Protein 3EN8 (pdb70)

Nearest PDB structures (foldseek):
  3en8-assembly1_A-2  TM=1.008E+00  e=3.986E-25  Paraburkholderia xenovorans LB400
  4lmi-assembly1_A  TM=8.556E-01  e=2.858E-09  Kribbella flavida DSM 17836
  3ov4-assembly1_B  TM=7.567E-01  e=1.657E-06  Comamonas testosteroni
  5ts4-assembly3_C  TM=6.949E-01  e=3.214E-05  synthetic construct
  6d63-assembly3_E  TM=6.313E-01  e=2.793E-04  Pseudomonas sp. ADP

Organism: Paraburkholderia xenovorans (strain LB400) (NCBI:txid266265)

Sequence (125 aa):
GREEKIREALNAHWQASSAAGDFDAEHDDIYDDDAICDYPQSGERILGRRNLQALRSHHPGKPAGFEVRRIQGEGNLWIITEYSISYNGRPAYTVSIEFRNGKVVHETQYFSDPFEAPGWRSQWVQQIG

Structure (mmCIF, N/CA/C/O backbone):
data_3EN8
#
_entry.id   3EN8
#
_cell.length_a   61.507
_cell.length_b   60.329
_cell.length_c   92.614
_cell.angle_alpha   90.000
_cell.angle_beta   90.000
_cell.angle_gamma   90.000
#
_symmetry.space_group_name_H-M   'C 2 2 21'
#
loop_
_entity.id
_entity.type
_entity.pdbx_description
1 polymer 'uncharacterized NTF-2 like protein'
2 non-polymer 'CALCIUM ION'
3 non-polymer 'ACETATE ION'
4 non-polymer DI(HYDROXYETHYL)ETHER
5 non-polymer 'TETRAETHYLENE GLYCOL'
6 water water
#
loop_
_atom_site.group_PDB
_atom_site.id
_atom_site.type_symbol
_atom_site.label_atom_id
_atom_site.label_alt_id
_atom_site.label_comp_id
_atom_site.label_asym_id
_atom_site.label_entity_id
_atom_site.label_seq_id
_atom_site.pdbx_PDB_ins_code
_atom_site.Cartn_x
_atom_site.Cartn_y
_atom_site.Cartn_z
_atom_site.occupancy
_atom_site.B_iso_or_equiv
_atom_site.auth_seq_id
_atom_site.auth_comp_id
_atom_site.auth_asym_id
_atom_site.auth_atom_id
_atom_site.pdbx_PDB_model_num
ATOM 1 N N . GLY A 1 1 ? 9.434 -13.933 23.108 1.00 36.73 0 GLY A N 1
ATOM 2 C CA . GLY A 1 1 ? 10.410 -13.832 21.992 1.00 34.69 0 GLY A CA 1
ATOM 3 C C . GLY A 1 1 ? 11.019 -12.452 21.990 1.00 34.51 0 GLY A C 1
ATOM 4 O O . GLY A 1 1 ? 10.969 -11.725 22.985 1.00 36.38 0 GLY A O 1
ATOM 13 N N . ARG A 1 3 ? 10.218 -9.914 19.701 1.00 17.08 2 ARG A N 1
ATOM 14 C CA . ARG A 1 3 ? 9.527 -9.061 18.726 1.00 20.00 2 ARG A CA 1
ATOM 15 C C . ARG A 1 3 ? 9.432 -7.610 19.167 1.00 15.83 2 ARG A C 1
ATOM 16 O O . ARG A 1 3 ? 9.817 -6.675 18.451 1.00 16.98 2 ARG A O 1
ATOM 20 N N . GLU A 1 4 ? 8.898 -7.435 20.362 1.00 15.87 3 GLU A N 1
ATOM 21 C CA . GLU A 1 4 ? 8.785 -6.083 20.945 1.00 14.52 3 GLU A CA 1
ATOM 22 C C . GLU A 1 4 ? 10.133 -5.403 21.150 1.00 14.80 3 GLU A C 1
ATOM 23 O O . GLU A 1 4 ? 10.300 -4.198 20.945 1.00 14.23 3 GLU A O 1
ATOM 29 N N . GLU A 1 5 ? 11.086 -6.174 21.632 1.00 12.41 4 GLU A N 1
ATOM 30 C CA . GLU A 1 5 ? 12.452 -5.636 21.884 1.00 11.88 4 GLU A CA 1
ATOM 31 C C . GLU A 1 5 ? 13.152 -5.211 20.589 1.00 14.49 4 GLU A C 1
ATOM 32 O O . GLU A 1 5 ? 13.931 -4.221 20.560 1.00 14.36 4 GLU A O 1
ATOM 38 N N . LYS A 1 6 ? 12.833 -5.944 19.528 1.00 13.00 5 LYS A N 1
ATOM 39 C CA . LYS A 1 6 ? 13.299 -5.595 18.159 1.00 15.63 5 LYS A CA 1
ATOM 40 C C . LYS A 1 6 ? 12.687 -4.289 17.646 1.00 15.20 5 LYS A C 1
ATOM 41 O O . LYS A 1 6 ? 13.387 -3.444 17.055 1.00 16.36 5 LYS A O 1
ATOM 47 N N . ILE A 1 7 ? 11.396 -4.093 17.914 1.00 16.08 6 ILE A N 1
ATOM 48 C CA . ILE A 1 7 ? 10.759 -2.811 17.603 1.00 13.58 6 ILE A CA 1
ATOM 49 C C . ILE A 1 7 ? 11.418 -1.712 18.441 1.00 14.37 6 ILE A C 1
ATOM 50 O O . ILE A 1 7 ? 11.807 -0.646 17.937 1.00 16.59 6 ILE A O 1
ATOM 55 N N . ARG A 1 8 ? 11.580 -1.977 19.729 1.00 13.84 7 ARG A N 1
ATOM 56 C CA . ARG A 1 8 ? 12.171 -0.972 20.617 1.00 16.00 7 ARG A CA 1
ATOM 57 C C . ARG A 1 8 ? 13.590 -0.583 20.161 1.00 17.40 7 ARG A C 1
ATOM 58 O O . ARG A 1 8 ? 13.944 0.582 20.154 1.00 16.66 7 ARG A O 1
ATOM 66 N N . GLU A 1 9 ? 14.378 -1.562 19.746 1.00 17.23 8 GLU A N 1
ATOM 67 C CA . GLU A 1 9 ? 15.703 -1.298 19.147 1.00 16.40 8 GLU A CA 1
ATOM 68 C C . GLU A 1 9 ? 15.615 -0.348 17.951 1.00 16.72 8 GLU A C 1
ATOM 69 O O . GLU A 1 9 ? 16.374 0.633 17.845 1.00 12.47 8 GLU A O 1
ATOM 75 N N . ALA A 1 10 ? 14.630 -0.617 17.087 1.00 16.69 9 ALA A N 1
ATOM 76 C CA . ALA A 1 10 ? 14.388 0.185 15.874 1.00 15.18 9 ALA A CA 1
ATOM 77 C C . ALA A 1 10 ? 13.990 1.603 16.276 1.00 15.38 9 ALA A C 1
ATOM 78 O O . ALA A 1 10 ? 14.413 2.606 15.666 1.00 14.06 9 ALA A O 1
ATOM 80 N N . LEU A 1 11 ? 13.164 1.683 17.314 1.00 17.43 10 LEU A N 1
ATOM 81 C CA . LEU A 1 11 ? 12.701 2.992 17.818 1.00 17.64 10 LEU A CA 1
ATOM 82 C C . LEU A 1 11 ? 13.811 3.830 18.421 1.00 16.00 10 LEU A C 1
ATOM 83 O O . LEU A 1 11 ? 13.893 5.038 18.177 1.00 19.75 10 LEU A O 1
ATOM 88 N N . ASN A 1 12 ? 14.674 3.181 19.204 1.00 16.22 11 ASN A N 1
ATOM 89 C CA . ASN A 1 12 ? 15.843 3.865 19.790 1.00 15.27 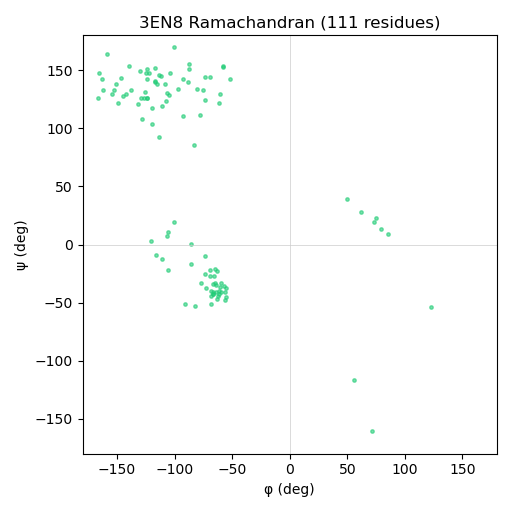11 ASN A CA 1
ATOM 90 C C . ASN A 1 12 ? 16.687 4.489 18.671 1.00 16.38 11 ASN A C 1
ATOM 91 O O . ASN A 1 12 ? 17.193 5.616 18.770 1.00 15.25 11 ASN A O 1
ATOM 96 N N . ALA A 1 13 ? 16.828 3.737 17.591 1.00 16.04 12 ALA A N 1
ATOM 97 C CA . ALA A 1 13 ? 17.685 4.166 16.455 1.00 14.08 12 ALA A CA 1
ATOM 98 C C . ALA A 1 13 ? 17.015 5.299 15.681 1.00 16.21 12 ALA A C 1
ATOM 99 O O . ALA A 1 13 ? 17.661 6.282 15.229 1.00 14.54 12 ALA A O 1
ATOM 101 N N . HIS A 1 14 ? 15.706 5.164 15.579 1.00 14.67 13 HIS A N 1
ATOM 102 C CA . HIS A 1 14 ? 14.840 6.183 14.957 1.00 14.39 13 HIS A CA 1
ATOM 103 C C . HIS A 1 14 ? 15.034 7.506 15.628 1.00 13.90 13 HIS A C 1
ATOM 104 O O . HIS A 1 14 ? 15.168 8.551 14.983 1.00 16.31 13 HIS A O 1
ATOM 111 N N . TRP A 1 15 ? 15.014 7.482 16.961 1.00 11.54 14 TRP A N 1
ATOM 112 C CA . TRP A 1 15 ? 15.039 8.738 17.704 1.00 13.15 14 TRP A CA 1
ATOM 113 C C . TRP A 1 15 ? 16.447 9.308 17.727 1.00 13.01 14 TRP A C 1
ATOM 114 O O . TRP A 1 15 ? 16.644 10.521 17.718 1.00 13.77 14 TRP A O 1
ATOM 125 N N . GLN A 1 16 ? 17.426 8.417 17.744 1.00 13.66 15 GLN A N 1
ATOM 126 C CA . GLN A 1 16 ? 18.820 8.853 17.641 1.00 15.82 15 GLN A CA 1
ATOM 127 C C . GLN A 1 16 ? 19.045 9.566 16.331 1.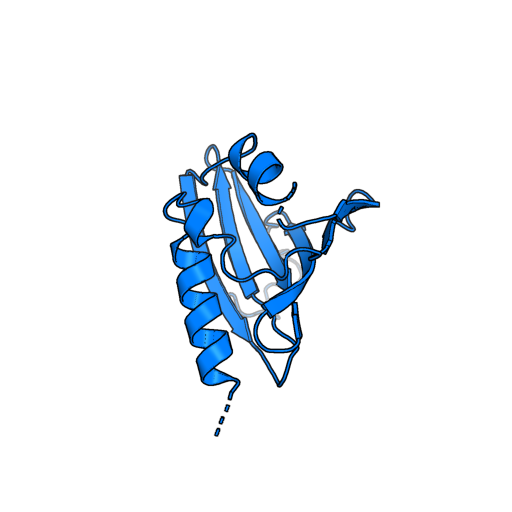00 14.66 15 GLN A C 1
ATOM 128 O O . GLN A 1 16 ? 19.783 10.570 16.239 1.00 13.19 15 GLN A O 1
ATOM 134 N N . ALA A 1 17 ? 18.431 9.017 15.306 1.00 12.15 16 ALA A N 1
ATOM 135 C CA . ALA A 1 17 ? 18.553 9.581 13.949 1.00 12.98 16 ALA A CA 1
ATOM 136 C C . ALA A 1 17 ? 17.921 10.951 13.894 1.00 15.40 16 ALA A C 1
ATOM 137 O O . ALA A 1 17 ? 18.460 11.907 13.268 1.00 14.35 16 ALA A O 1
ATOM 139 N N A SER A 1 18 ? 16.798 11.066 14.584 0.50 15.92 17 SER A N 1
ATOM 140 N N B SER A 1 18 ? 16.786 11.080 14.579 0.50 16.39 17 SER A N 1
ATOM 141 C CA A SER A 1 18 ? 16.060 12.328 14.622 0.50 15.43 17 SER A CA 1
ATOM 142 C CA B SER A 1 18 ? 16.079 12.376 14.638 0.50 16.20 17 SER A CA 1
ATOM 143 C C A SER A 1 18 ? 16.872 13.420 15.337 0.50 16.43 17 SER A C 1
ATOM 144 C C B SER A 1 18 ? 16.978 13.413 15.284 0.50 16.72 17 SER A C 1
ATOM 145 O O A SER A 1 18 ? 16.925 14.574 14.898 0.50 17.34 17 SER A O 1
ATOM 146 O O B SER A 1 18 ? 17.203 14.510 14.755 0.50 16.92 17 SER A O 1
ATOM 151 N N . ALA A 1 19 ? 17.507 13.046 16.437 1.00 15.54 18 ALA A N 1
ATOM 152 C CA . ALA A 1 19 ? 18.345 13.991 17.202 1.00 15.87 18 ALA A CA 1
ATOM 153 C C . ALA A 1 19 ? 19.555 14.431 16.369 1.00 18.45 18 ALA A C 1
ATOM 154 O O . ALA A 1 19 ? 19.979 15.579 16.432 1.00 17.17 18 ALA A O 1
ATOM 156 N N . ALA A 1 20 ? 20.053 13.501 15.563 1.00 17.35 19 ALA A N 1
ATOM 157 C CA . ALA A 1 20 ? 21.311 13.652 14.809 1.00 19.53 19 ALA A CA 1
ATOM 158 C C . ALA A 1 20 ? 21.068 14.359 13.489 1.00 19.66 19 ALA A C 1
ATOM 159 O O . ALA A 1 20 ? 21.994 14.892 12.852 1.00 18.17 19 ALA A O 1
ATOM 161 N N . GLY A 1 21 ? 19.799 14.397 13.101 1.00 18.41 20 GLY A N 1
ATOM 162 C CA . GLY A 1 21 ? 19.401 15.035 11.840 1.00 18.16 20 GLY A CA 1
ATOM 163 C C . GLY A 1 21 ? 19.762 14.175 10.647 1.00 17.88 20 GLY A C 1
ATOM 164 O O . GLY A 1 21 ? 19.956 14.655 9.532 1.00 18.63 20 GLY A O 1
ATOM 165 N N . ASP A 1 22 ? 19.896 12.891 10.928 1.00 17.72 21 ASP A N 1
ATOM 166 C CA . ASP A 1 22 ? 20.115 11.860 9.899 1.00 17.65 21 ASP A CA 1
ATOM 167 C C . ASP A 1 22 ? 18.769 11.438 9.298 1.00 18.36 21 ASP A C 1
ATOM 168 O O . ASP A 1 22 ? 18.175 10.458 9.702 1.00 15.00 21 ASP A O 1
ATOM 173 N N . PHE A 1 23 ? 18.328 12.187 8.293 1.00 20.33 22 PHE A N 1
ATOM 174 C CA . PHE A 1 23 ? 16.937 12.083 7.815 1.00 16.41 22 PHE A CA 1
ATOM 175 C C . PHE A 1 23 ? 16.703 10.753 7.136 1.00 16.80 22 PHE A C 1
ATOM 176 O O . PHE A 1 23 ? 15.599 10.216 7.172 1.00 16.73 22 PHE A O 1
ATOM 184 N N . ASP A 1 24 ? 17.769 10.188 6.586 1.00 18.48 23 ASP A N 1
ATOM 185 C CA . ASP A 1 24 ? 17.661 8.875 5.936 1.00 19.96 23 ASP A CA 1
ATOM 186 C C . ASP A 1 24 ? 17.386 7.841 7.018 1.00 18.67 23 ASP A C 1
ATOM 187 O O . ASP A 1 24 ? 16.448 7.054 6.936 1.00 17.43 23 ASP A O 1
ATOM 192 N N . ALA A 1 25 ? 18.219 7.873 8.042 1.00 19.59 24 ALA A N 1
ATOM 193 C CA . ALA A 1 25 ? 18.133 6.886 9.124 1.00 18.94 24 ALA A CA 1
ATOM 194 C C . ALA A 1 25 ? 16.803 7.049 9.841 1.00 18.45 24 ALA A C 1
ATOM 195 O O . ALA A 1 25 ? 16.171 6.080 10.262 1.00 15.21 24 ALA A O 1
ATOM 197 N N . GLU A 1 26 ? 16.380 8.298 9.924 1.00 19.28 25 GLU A N 1
ATOM 198 C CA . GLU A 1 26 ? 15.156 8.659 10.627 1.00 16.56 25 GLU A CA 1
ATOM 199 C C . GLU A 1 26 ? 13.935 8.071 9.947 1.00 17.97 25 GLU A C 1
ATOM 200 O O . GLU A 1 26 ? 12.891 7.930 10.567 1.00 18.67 25 GLU A O 1
ATOM 206 N N . HIS A 1 27 ? 14.065 7.727 8.666 1.00 16.57 26 HIS A N 1
ATOM 207 C CA . HIS A 1 27 ? 12.884 7.280 7.929 1.00 17.11 26 HIS A CA 1
ATOM 208 C C . HIS A 1 27 ? 12.945 5.840 7.515 1.00 16.07 26 HIS A C 1
ATOM 209 O O . HIS A 1 27 ? 12.067 5.332 6.844 1.00 16.89 26 HIS A O 1
ATOM 216 N N A ASP A 1 28 ? 13.954 5.162 8.034 0.50 16.88 27 ASP A N 1
ATOM 217 N N B ASP A 1 28 ? 13.979 5.151 7.965 0.50 17.53 27 ASP A N 1
ATOM 218 C CA A ASP A 1 28 ? 14.164 3.747 7.726 0.50 16.87 27 ASP A CA 1
ATOM 219 C CA B ASP A 1 28 ? 14.139 3.736 7.610 0.50 17.99 27 ASP A CA 1
ATOM 220 C C A ASP A 1 28 ? 13.045 2.896 8.285 0.50 16.28 27 ASP A C 1
ATOM 221 C C B ASP A 1 28 ? 13.086 2.862 8.309 0.50 16.96 27 ASP A C 1
ATOM 222 O O A ASP A 1 28 ? 12.694 1.841 7.760 0.50 15.22 27 ASP A O 1
ATOM 223 O O B ASP A 1 28 ? 12.812 1.740 7.884 0.50 16.46 27 ASP A O 1
ATOM 232 N N . ILE A 1 29 ? 12.493 3.390 9.376 1.00 16.98 28 ILE A N 1
ATOM 233 C CA . ILE A 1 29 ? 11.518 2.626 10.192 1.00 16.53 28 ILE A CA 1
ATOM 234 C C . ILE A 1 29 ? 10.133 2.530 9.547 1.00 15.99 28 ILE A C 1
ATOM 235 O O . ILE A 1 29 ? 9.298 1.734 9.961 1.00 17.54 28 ILE A O 1
ATOM 240 N N . TYR A 1 30 ? 9.886 3.337 8.519 1.00 16.20 29 TYR A N 1
ATOM 241 C CA . TYR A 1 30 ? 8.516 3.437 7.942 1.00 14.80 29 TYR A CA 1
ATOM 242 C C . TYR A 1 30 ? 8.274 2.496 6.796 1.00 15.42 29 TYR A C 1
ATOM 243 O O . TYR A 1 30 ? 9.125 2.264 5.953 1.00 13.12 29 TYR A O 1
ATOM 252 N N . ASP A 1 31 ? 7.066 1.971 6.754 1.00 13.96 30 ASP A N 1
ATOM 253 C CA . ASP A 1 31 ? 6.581 1.420 5.489 1.00 14.46 30 ASP A CA 1
ATOM 254 C C . ASP A 1 31 ? 6.607 2.507 4.428 1.00 13.31 30 ASP A C 1
ATOM 255 O O . ASP A 1 31 ? 6.431 3.672 4.724 1.00 13.41 30 ASP A O 1
ATOM 260 N N . ASP A 1 32 ? 6.736 2.093 3.176 1.00 13.54 31 ASP A N 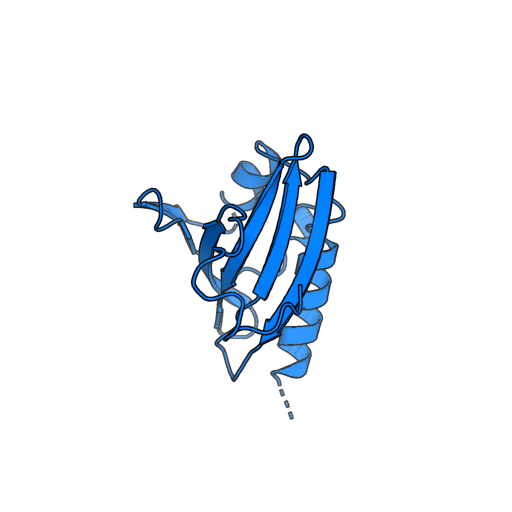1
ATOM 261 C CA . ASP A 1 32 ? 6.747 3.054 2.066 1.00 14.80 31 ASP A CA 1
ATOM 262 C C . ASP A 1 32 ? 5.501 3.924 2.022 1.00 13.03 31 ASP A C 1
ATOM 263 O O . ASP A 1 32 ? 5.560 5.114 1.691 1.00 13.46 31 ASP A O 1
ATOM 268 N N . ASP A 1 33 ? 4.378 3.319 2.376 1.00 13.19 32 ASP A N 1
ATOM 269 C CA . ASP A 1 33 ? 3.086 3.988 2.320 1.00 14.30 32 ASP A CA 1
ATOM 270 C C . ASP A 1 33 ? 2.617 4.491 3.691 1.00 14.55 32 ASP A C 1
ATOM 271 O O . ASP A 1 33 ? 1.438 4.761 3.902 1.00 15.16 32 ASP A O 1
ATOM 276 N N . ALA A 1 34 ? 3.562 4.614 4.607 1.00 15.78 33 ALA A N 1
ATOM 277 C CA . ALA A 1 34 ? 3.281 5.129 5.933 1.00 15.17 33 ALA A CA 1
ATOM 278 C C . ALA A 1 34 ? 2.546 6.461 5.817 1.00 14.85 33 ALA A C 1
ATOM 279 O O . ALA A 1 34 ? 2.842 7.290 4.961 1.00 16.03 33 ALA A O 1
ATOM 281 N N . ILE A 1 35 ? 1.614 6.640 6.736 1.00 13.33 34 ILE A N 1
ATOM 282 C CA . ILE A 1 35 ? 0.918 7.926 6.939 1.00 14.78 34 ILE A CA 1
ATOM 283 C C . ILE A 1 35 ? 1.305 8.540 8.280 1.00 15.15 34 ILE A C 1
ATOM 284 O O . ILE A 1 35 ? 1.546 7.843 9.262 1.00 15.50 34 ILE A O 1
ATOM 289 N N . CYS A 1 36 ? 1.376 9.865 8.270 1.00 12.88 35 CYS A N 1
ATOM 290 C CA . CYS A 1 36 ? 1.677 10.636 9.462 1.00 13.61 35 CYS A CA 1
ATOM 291 C C . CYS A 1 36 ? 0.673 11.762 9.599 1.00 12.89 35 CYS A C 1
ATOM 292 O O . CYS A 1 36 ? 0.550 12.603 8.723 1.00 15.45 35 CYS A O 1
ATOM 295 N N . ASP A 1 37 ? -0.028 11.731 10.722 1.00 15.64 36 ASP A N 1
ATOM 296 C CA . ASP A 1 37 ? -1.117 12.681 11.048 1.00 14.96 36 ASP A CA 1
ATOM 297 C C . ASP A 1 37 ? -0.716 13.657 12.144 1.00 15.27 36 ASP A C 1
ATOM 298 O O . ASP A 1 37 ? -0.094 13.289 13.146 1.00 15.70 36 ASP A O 1
ATOM 303 N N . TYR A 1 38 ? -1.107 14.907 11.936 1.00 13.38 37 TYR A N 1
ATOM 304 C CA . TYR A 1 38 ? -1.069 15.936 12.943 1.00 16.40 37 TYR A CA 1
ATOM 305 C C . TYR A 1 38 ? -2.505 16.343 13.282 1.00 16.61 37 TYR A C 1
ATOM 306 O O . TYR A 1 38 ? -3.069 17.240 12.628 1.00 16.52 37 TYR A O 1
ATOM 315 N N . PRO A 1 39 ? -3.101 15.710 14.315 1.00 15.23 38 PRO A N 1
ATOM 316 C CA . PRO A 1 39 ? -4.524 16.009 14.555 1.00 14.89 38 PRO A CA 1
ATOM 317 C C . PRO A 1 39 ? -4.762 17.462 14.916 1.00 15.43 38 PRO A C 1
ATOM 318 O O . PRO A 1 39 ? -5.845 17.977 14.709 1.00 13.10 38 PRO A O 1
ATOM 322 N N . GLN A 1 40 ? -3.741 18.138 15.413 1.00 14.31 39 GLN A N 1
ATOM 323 C CA . GLN A 1 40 ? -3.919 19.524 15.885 1.00 13.12 39 GLN A CA 1
ATOM 324 C C . GLN A 1 40 ? -4.261 20.445 14.732 1.00 14.10 39 GLN A C 1
ATOM 325 O O . GLN A 1 40 ? -4.902 21.506 14.893 1.00 15.19 39 GLN A O 1
ATOM 331 N N . SER A 1 41 ? -3.809 20.042 13.546 1.00 18.44 40 SER A N 1
ATOM 332 C CA . SER A 1 41 ? -4.003 20.830 12.314 1.00 19.55 40 SER A CA 1
ATOM 333 C C . SER A 1 41 ? -4.859 20.142 11.248 1.00 19.70 40 SER A C 1
ATOM 334 O O . SER A 1 41 ? -5.230 20.759 10.259 1.00 19.51 40 SER A O 1
ATOM 337 N N . GLY A 1 42 ? -5.168 18.876 11.466 1.00 17.41 41 GLY A N 1
ATOM 338 C CA . GLY A 1 42 ? -5.988 18.092 10.549 1.00 18.68 41 GLY A CA 1
ATOM 339 C C . GLY A 1 42 ? -5.205 17.604 9.348 1.00 20.24 41 GLY A C 1
ATOM 340 O O . GLY A 1 42 ? -5.781 17.120 8.363 1.00 23.37 41 GLY A O 1
ATOM 341 N N . GLU A 1 43 ? -3.883 17.710 9.442 1.00 18.62 42 GLU A N 1
ATOM 342 C CA . GLU A 1 43 ? -3.008 17.363 8.310 1.00 16.51 42 GLU A CA 1
ATOM 343 C C . GLU A 1 43 ? -2.645 15.890 8.340 1.00 19.27 42 GLU A C 1
ATOM 344 O O . GLU A 1 43 ? -2.391 15.309 9.408 1.00 16.66 42 GLU A O 1
ATOM 350 N N . ARG A 1 44 ? -2.648 15.314 7.149 1.00 16.89 43 ARG A N 1
ATOM 351 C CA . ARG A 1 44 ? -2.128 13.981 6.934 1.00 16.31 43 ARG A CA 1
ATOM 352 C C . ARG A 1 44 ? -1.060 13.945 5.829 1.00 17.92 43 ARG A C 1
ATOM 353 O O . ARG A 1 44 ? -1.250 14.463 4.735 1.00 17.65 43 ARG A O 1
ATOM 361 N N . ILE A 1 45 ? 0.063 13.304 6.130 1.00 16.01 44 ILE A N 1
ATOM 362 C CA . ILE A 1 45 ? 1.146 13.144 5.158 1.00 15.95 44 ILE A CA 1
ATOM 363 C C . ILE A 1 45 ? 1.147 11.712 4.702 1.00 17.90 44 ILE A C 1
ATOM 364 O O . ILE A 1 45 ? 1.105 10.814 5.521 1.00 15.60 44 ILE A O 1
ATOM 369 N N . LEU A 1 46 ? 1.168 11.507 3.380 1.00 14.73 45 LEU A N 1
ATOM 370 C CA . LEU A 1 46 ? 1.119 10.162 2.810 1.00 20.49 45 LEU A CA 1
ATOM 371 C C . LEU A 1 46 ? 2.448 9.790 2.161 1.00 19.52 45 LEU A C 1
ATOM 372 O O . LEU A 1 46 ? 2.897 10.432 1.223 1.00 18.52 45 LEU A O 1
ATOM 377 N N . GLY A 1 47 ? 3.059 8.739 2.685 1.00 19.46 46 GLY A N 1
ATOM 378 C CA . GLY A 1 47 ? 4.311 8.207 2.159 1.00 18.58 46 GLY A CA 1
ATOM 379 C C . GLY A 1 47 ? 5.576 8.615 2.843 1.00 18.23 46 GLY A C 1
ATOM 380 O O . GLY A 1 47 ? 5.784 9.759 3.226 1.00 17.45 46 GLY A O 1
ATOM 381 N N A ARG A 1 48 ? 6.431 7.624 2.998 0.50 18.31 47 ARG A N 1
ATOM 382 N N B ARG A 1 48 ? 6.435 7.615 2.977 0.50 18.81 47 ARG A N 1
ATOM 383 C CA A ARG A 1 48 ? 7.745 7.786 3.600 0.50 19.30 47 ARG A CA 1
ATOM 384 C CA B ARG A 1 48 ? 7.774 7.756 3.550 0.50 20.12 47 ARG A CA 1
ATOM 385 C C A ARG A 1 48 ? 8.568 8.883 2.908 0.50 18.10 47 ARG A C 1
ATOM 386 C C B ARG A 1 48 ? 8.571 8.899 2.919 0.50 19.12 47 ARG A C 1
ATOM 387 O O A ARG A 1 48 ? 9.233 9.689 3.556 0.50 17.57 47 ARG A O 1
ATOM 388 O O B ARG A 1 48 ? 9.160 9.716 3.626 0.50 18.83 47 ARG A O 1
ATOM 419 N N . ASN A 1 50 ? 7.578 11.481 1.135 1.00 17.96 49 ASN A N 1
ATOM 420 C CA . ASN A 1 50 ? 6.978 12.816 1.359 1.00 19.31 49 ASN A CA 1
ATOM 421 C C . ASN A 1 50 ? 7.268 13.249 2.780 1.00 18.65 49 ASN A C 1
ATOM 422 O O . ASN A 1 50 ? 7.612 14.398 3.031 1.00 18.65 49 ASN A O 1
ATOM 427 N N . LEU A 1 51 ? 7.159 12.288 3.701 1.00 16.92 50 LEU A N 1
A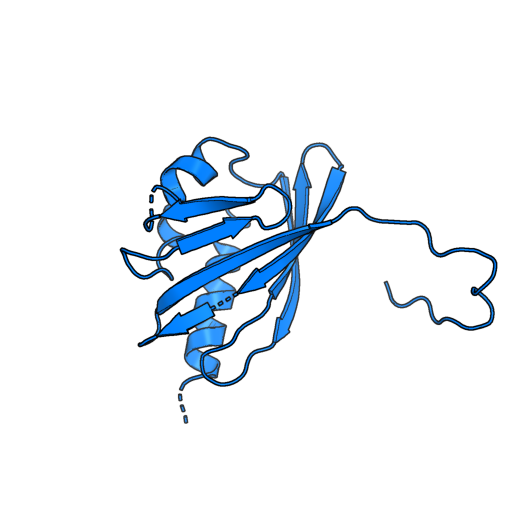TOM 428 C CA . LEU A 1 51 ? 7.360 12.565 5.130 1.00 15.94 50 LEU A CA 1
ATOM 429 C C . LEU A 1 51 ? 8.792 13.045 5.379 1.00 16.63 50 LEU A C 1
ATOM 430 O O . LEU A 1 51 ? 9.034 14.041 6.050 1.00 17.40 50 LEU A O 1
ATOM 435 N N . GLN A 1 52 ? 9.730 12.360 4.751 1.00 15.92 51 GLN A N 1
ATOM 436 C CA . GLN A 1 52 ? 11.148 12.677 4.931 1.00 15.58 51 GLN A CA 1
ATOM 437 C C . GLN A 1 52 ? 11.491 14.044 4.345 1.00 16.13 51 GLN A C 1
ATOM 438 O O . GLN A 1 52 ? 12.252 14.825 4.936 1.00 16.73 51 GLN A O 1
ATOM 444 N N . ALA A 1 53 ? 10.942 14.313 3.168 1.00 17.55 52 ALA A N 1
ATOM 445 C CA . ALA A 1 53 ? 11.262 15.542 2.438 1.00 18.18 52 ALA A CA 1
ATOM 446 C C . ALA A 1 53 ? 10.698 16.719 3.202 1.00 17.86 52 ALA A C 1
ATOM 447 O O . ALA A 1 53 ? 11.341 17.767 3.358 1.00 15.64 52 ALA A O 1
ATOM 449 N N . LEU A 1 54 ? 9.501 16.523 3.733 1.00 19.73 53 LEU A N 1
ATOM 450 C CA . LEU A 1 54 ? 8.816 17.606 4.444 1.00 19.23 53 LEU A CA 1
ATOM 451 C C . LEU A 1 54 ? 9.575 17.907 5.728 1.00 20.22 53 LEU A C 1
ATOM 452 O O . LEU A 1 54 ? 9.854 19.066 6.038 1.00 19.58 53 LEU A O 1
ATOM 457 N N . ARG A 1 55 ? 9.968 16.856 6.444 1.00 19.67 54 ARG A N 1
ATOM 458 C CA . ARG A 1 55 ? 10.665 17.052 7.731 1.00 19.52 54 ARG A CA 1
ATOM 459 C C . ARG A 1 55 ? 12.042 17.685 7.519 1.00 21.73 54 ARG A C 1
ATOM 460 O O . ARG A 1 55 ? 12.511 18.500 8.322 1.00 20.94 54 ARG A O 1
ATOM 468 N N . SER A 1 56 ? 12.655 17.313 6.407 1.00 20.82 55 SER A N 1
ATOM 469 C CA . SER A 1 56 ? 14.053 17.690 6.123 1.00 21.52 55 SER A CA 1
ATOM 470 C C . SER A 1 56 ? 14.105 19.151 5.756 1.00 21.81 55 SER A C 1
ATOM 471 O O . SER A 1 56 ? 15.130 19.836 5.900 1.00 23.28 55 SER A O 1
ATOM 474 N N . HIS A 1 57 ? 12.968 19.601 5.270 1.00 23.45 56 HIS A N 1
ATOM 475 C CA . HIS A 1 57 ? 12.814 20.939 4.712 1.00 26.05 56 HIS A CA 1
ATOM 476 C C . HIS A 1 57 ? 12.588 21.910 5.840 1.00 27.50 56 HIS A C 1
ATOM 477 O O . HIS A 1 57 ? 13.234 22.959 5.966 1.00 26.61 56 HIS A O 1
ATOM 484 N N . HIS A 1 58 ? 11.601 21.546 6.632 1.00 28.86 57 HIS A N 1
ATOM 485 C CA . HIS A 1 58 ? 11.238 22.311 7.824 1.00 30.61 57 HIS A CA 1
ATOM 486 C C . HIS A 1 58 ? 10.396 21.502 8.803 1.00 29.36 57 HIS A C 1
ATOM 487 O O . HIS A 1 58 ? 9.399 20.898 8.405 1.00 29.55 57 HIS A O 1
ATOM 494 N N . PRO A 1 59 ? 10.757 21.534 10.104 1.00 27.94 58 PRO A N 1
ATOM 495 C CA . PRO A 1 59 ? 11.743 22.447 10.701 1.00 28.49 58 PRO A CA 1
ATOM 496 C C . PRO A 1 59 ? 13.194 21.971 10.626 1.00 27.04 58 PRO A C 1
ATOM 497 O O . PRO A 1 59 ? 14.112 22.653 11.075 1.00 28.47 58 PRO A O 1
ATOM 501 N N . GLY A 1 60 ? 13.391 20.814 10.023 1.00 26.56 59 GLY A N 1
ATOM 502 C CA . GLY A 1 60 ? 14.728 20.217 9.951 1.00 24.91 59 GLY A CA 1
ATOM 503 C C . GLY A 1 60 ? 15.194 19.707 11.298 1.00 24.91 59 GLY A C 1
ATOM 504 O O . GLY A 1 60 ? 14.401 19.500 12.197 1.00 25.63 59 GLY A O 1
ATOM 505 N N . LYS A 1 61 ? 16.499 19.533 11.429 1.00 23.48 60 LYS A N 1
ATOM 506 C CA . LYS A 1 61 ? 17.087 18.966 12.648 1.00 25.04 60 LYS A CA 1
ATOM 507 C C . LYS A 1 61 ? 16.798 19.819 13.893 1.00 22.08 60 LYS A C 1
ATOM 508 O O . LYS A 1 61 ? 17.036 21.026 13.895 1.00 20.08 60 LYS A O 1
ATOM 514 N N . PRO A 1 62 ? 16.307 19.196 14.972 1.00 20.71 61 PRO A N 1
ATOM 515 C CA . PRO A 1 62 ? 16.084 19.979 16.192 1.00 19.19 61 PRO A CA 1
ATOM 516 C C . PRO A 1 62 ? 17.390 20.436 16.881 1.00 19.20 61 PRO A C 1
ATOM 517 O O . PRO A 1 62 ? 18.391 19.738 16.834 1.00 19.97 61 PRO A O 1
ATOM 521 N N . ALA A 1 63 ? 17.374 21.633 17.464 1.00 15.13 62 ALA A N 1
ATOM 522 C CA . ALA A 1 63 ? 18.545 22.150 18.204 1.00 15.60 62 ALA A CA 1
ATOM 523 C C . ALA A 1 63 ? 18.755 21.360 19.494 1.00 13.97 62 ALA A C 1
ATOM 524 O O . ALA A 1 63 ? 19.843 21.335 20.075 1.00 13.36 62 ALA A O 1
ATOM 526 N N . GLY A 1 64 ? 17.666 20.734 19.935 1.00 12.88 63 GLY A N 1
ATOM 527 C CA . GLY A 1 64 ? 17.614 19.986 21.188 1.00 12.75 63 GLY A CA 1
ATOM 528 C C . GLY A 1 64 ? 16.587 18.870 21.083 1.00 14.23 63 GLY A C 1
ATOM 529 O O . GLY A 1 64 ? 15.517 19.073 20.546 1.00 16.93 63 GLY A O 1
ATOM 530 N N . PHE A 1 65 ? 16.953 17.711 21.613 1.00 11.44 64 PHE A N 1
ATOM 531 C CA . PHE A 1 65 ? 16.144 16.452 21.529 1.00 13.70 64 PHE A CA 1
ATOM 532 C C . PHE A 1 65 ? 16.444 15.555 22.706 1.00 16.30 64 PHE A C 1
ATOM 533 O O . PHE A 1 65 ? 17.618 15.332 23.059 1.00 15.22 64 PHE A O 1
ATOM 541 N N . GLU A 1 66 ? 15.374 15.053 23.328 1.00 15.69 65 GLU A N 1
ATOM 542 C CA . GLU A 1 66 ? 15.520 14.107 24.439 1.00 16.48 65 GLU A CA 1
ATOM 543 C C . GLU A 1 66 ? 14.294 13.220 24.559 1.00 14.54 65 GLU A C 1
ATOM 544 O O . GLU A 1 66 ? 13.156 13.690 24.555 1.00 15.06 65 GLU A O 1
ATOM 550 N N . VAL A 1 67 ? 14.535 11.923 24.633 1.00 12.72 66 VAL A N 1
ATOM 551 C CA . VAL A 1 67 ? 13.418 10.985 24.851 1.00 11.72 66 VAL A CA 1
ATOM 552 C C . VAL A 1 67 ? 13.071 10.971 26.328 1.00 14.04 66 VAL A C 1
ATOM 553 O O . VAL A 1 67 ? 13.959 10.898 27.206 1.00 15.95 66 VAL A O 1
ATOM 557 N N . ARG A 1 68 ? 11.771 11.053 26.603 1.00 12.13 67 ARG A N 1
ATOM 558 C CA . ARG A 1 68 ? 11.251 10.974 27.982 1.00 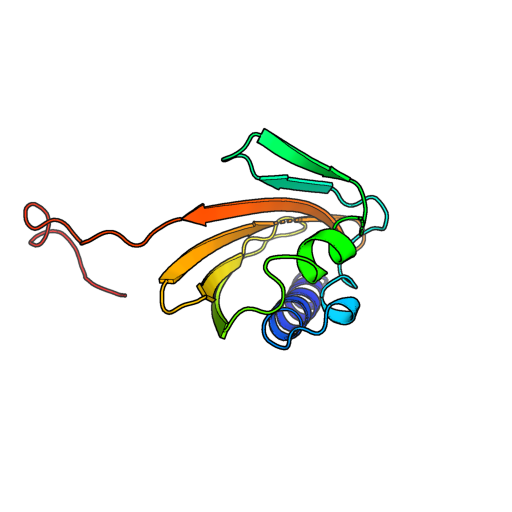14.56 67 ARG A CA 1
ATOM 559 C C . ARG A 1 68 ? 10.916 9.530 28.372 1.00 13.67 67 ARG A C 1
ATOM 560 O O . ARG A 1 68 ? 11.325 8.963 29.401 1.00 12.01 67 ARG A O 1
ATOM 568 N N . ARG A 1 69 ? 10.166 8.927 27.506 1.00 11.59 68 ARG A N 1
ATOM 569 C CA . ARG A 1 69 ? 9.686 7.545 27.734 1.00 13.45 68 ARG A CA 1
ATOM 570 C C . ARG A 1 69 ? 9.190 6.891 26.459 1.00 15.23 68 ARG A C 1
ATOM 571 O O . ARG A 1 69 ? 8.535 7.522 25.637 1.00 17.14 68 ARG A O 1
ATOM 579 N N . ILE A 1 70 ? 9.481 5.589 26.337 1.00 13.77 69 ILE A N 1
ATOM 580 C CA . ILE A 1 70 ? 8.915 4.770 25.264 1.00 14.56 69 ILE A CA 1
ATOM 581 C C . ILE A 1 70 ? 8.189 3.579 25.883 1.00 14.29 69 ILE A C 1
ATOM 582 O O . ILE A 1 70 ? 8.718 2.885 26.713 1.00 15.32 69 ILE A O 1
ATOM 587 N N . GLN A 1 71 ? 6.937 3.448 25.490 1.00 13.79 70 GLN A N 1
ATOM 588 C CA . GLN A 1 71 ? 6.078 2.306 25.889 1.00 15.93 70 GLN A CA 1
ATOM 589 C C . GLN A 1 71 ? 5.584 1.608 24.657 1.00 14.23 70 GLN A C 1
ATOM 590 O O . GLN A 1 71 ? 5.374 2.220 23.620 1.00 14.30 70 GLN A O 1
ATOM 596 N N . GLY A 1 72 ? 5.402 0.303 24.772 1.00 12.75 71 GLY A N 1
ATOM 597 C CA . GLY A 1 72 ? 4.892 -0.423 23.645 1.00 14.63 71 GLY A CA 1
ATOM 598 C C . GLY A 1 72 ? 4.432 -1.787 24.042 1.00 16.27 71 GLY A C 1
ATOM 599 O O . GLY A 1 72 ? 4.936 -2.407 24.982 1.00 14.95 71 GLY A O 1
ATOM 600 N N . GLU A 1 73 ? 3.430 -2.200 23.328 1.00 11.85 72 GLU A N 1
ATOM 601 C CA . GLU A 1 73 ? 2.912 -3.583 23.412 1.00 16.41 72 GLU A CA 1
ATOM 602 C C . GLU A 1 73 ? 2.511 -4.031 22.019 1.00 17.34 72 GLU A C 1
ATOM 603 O O . GLU A 1 73 ? 1.808 -3.345 21.317 1.00 15.33 72 GLU A O 1
ATOM 609 N N . GLY A 1 74 ? 2.994 -5.196 21.612 1.00 14.92 73 GLY A N 1
ATOM 610 C CA . GLY A 1 74 ? 2.685 -5.701 20.276 1.00 16.89 73 GLY A CA 1
ATOM 611 C C . GLY A 1 74 ? 3.082 -4.716 19.197 1.00 13.72 73 GLY A C 1
ATOM 612 O O . GLY A 1 74 ? 4.275 -4.373 19.055 1.00 13.93 73 GLY A O 1
ATOM 613 N N . ASN A 1 75 ? 2.075 -4.219 18.460 1.00 13.71 74 ASN A N 1
ATOM 614 C CA . ASN A 1 75 ? 2.357 -3.360 17.317 1.00 14.33 74 ASN A CA 1
ATOM 615 C C . ASN A 1 75 ? 2.017 -1.901 17.638 1.00 15.96 74 ASN A C 1
ATOM 616 O O . ASN A 1 75 ? 2.132 -1.051 16.780 1.00 17.81 74 ASN A O 1
ATOM 621 N N . LEU A 1 76 ? 1.688 -1.631 18.902 1.00 13.96 75 LEU A N 1
ATOM 622 C CA . LEU A 1 76 ? 1.360 -0.261 19.340 1.00 13.26 75 LEU A CA 1
ATOM 623 C C . LEU A 1 76 ? 2.462 0.334 20.192 1.00 14.38 75 LEU A C 1
ATOM 624 O O . LEU A 1 76 ? 2.787 -0.201 21.263 1.00 13.80 75 LEU A O 1
ATOM 629 N N . TRP A 1 77 ? 2.952 1.489 19.746 1.00 14.27 76 TRP A N 1
ATOM 630 C CA . TRP A 1 77 ? 4.105 2.136 20.360 1.00 13.58 76 TRP A CA 1
ATOM 631 C C . TRP A 1 77 ? 3.846 3.625 20.579 1.00 14.21 76 TRP A C 1
ATOM 632 O O . TRP A 1 77 ? 3.224 4.310 19.778 1.00 14.91 76 TRP A O 1
ATOM 643 N N A ILE A 1 78 ? 4.316 4.096 21.715 0.50 12.89 77 ILE A N 1
ATOM 644 N N B ILE A 1 78 ? 4.355 4.102 21.697 0.50 13.34 77 ILE A N 1
ATOM 645 C CA A ILE A 1 78 ? 4.192 5.507 22.023 0.50 13.67 77 ILE A CA 1
ATOM 646 C CA B ILE A 1 78 ? 4.180 5.489 22.093 0.50 14.66 77 ILE A CA 1
ATOM 647 C C A ILE A 1 78 ? 5.413 6.090 22.708 0.50 13.87 77 ILE A C 1
ATOM 648 C C B ILE A 1 78 ? 5.465 6.033 22.661 0.50 14.35 77 ILE A C 1
ATOM 649 O O A ILE A 1 78 ? 5.885 5.628 23.743 0.50 14.40 77 ILE A O 1
ATOM 650 O O B ILE A 1 78 ? 6.039 5.472 23.592 0.50 15.32 77 ILE A O 1
ATOM 659 N N . THR A 1 79 ? 5.903 7.126 22.066 1.00 13.25 78 THR A N 1
ATOM 660 C CA . THR A 1 79 ? 7.128 7.799 22.482 1.00 12.64 78 THR A CA 1
ATOM 661 C C . THR A 1 79 ? 6.757 9.200 22.920 1.00 12.59 78 THR A C 1
ATOM 662 O O . THR A 1 79 ? 6.090 9.956 22.205 1.00 14.77 78 THR A O 1
ATOM 666 N N . GLU A 1 80 ? 7.197 9.501 24.131 1.00 12.36 79 GLU A N 1
ATOM 667 C CA . GLU A 1 80 ? 7.112 10.818 24.711 1.00 13.26 79 GLU A CA 1
ATOM 668 C C . GLU A 1 80 ? 8.494 11.410 24.676 1.00 14.16 79 GLU A C 1
ATOM 669 O O . GLU A 1 80 ? 9.463 10.797 25.126 1.00 13.65 79 GLU A O 1
ATOM 675 N N . TYR A 1 81 ? 8.595 12.598 24.141 1.00 11.77 80 TYR A N 1
ATOM 676 C CA . TYR A 1 81 ? 9.945 13.187 23.934 1.00 11.68 80 TYR A CA 1
ATOM 677 C C . TYR A 1 81 ? 9.812 14.655 23.820 1.00 12.38 80 TYR A C 1
ATOM 678 O O . TYR A 1 81 ? 8.741 15.152 23.628 1.00 13.46 80 TYR A O 1
ATOM 687 N N . SER A 1 82 ? 10.944 15.330 23.968 1.00 13.16 81 SER A N 1
ATOM 688 C CA . SER A 1 82 ? 11.017 16.786 23.824 1.00 16.04 81 SER A CA 1
ATOM 689 C C . SER A 1 82 ? 11.892 17.141 22.612 1.00 14.84 81 SER A C 1
ATOM 690 O O . SER A 1 82 ? 12.921 16.499 22.306 1.00 15.90 81 SER A O 1
ATOM 693 N N . ILE A 1 83 ? 11.415 18.126 21.876 1.00 13.60 82 ILE A N 1
ATOM 694 C CA . ILE A 1 83 ? 12.175 18.729 20.794 1.00 17.11 82 ILE A CA 1
ATOM 695 C C . ILE A 1 83 ? 12.257 20.240 21.029 1.00 15.40 82 ILE A C 1
ATOM 696 O O . ILE A 1 83 ? 11.344 20.833 21.595 1.00 18.98 82 ILE A O 1
ATOM 701 N N . SER A 1 84 ? 13.334 20.879 20.628 1.00 13.14 83 SER A N 1
ATOM 702 C CA . SER A 1 84 ? 13.406 22.304 20.865 1.00 12.94 83 SER A CA 1
ATOM 703 C C . SER A 1 84 ? 14.157 23.018 19.753 1.00 13.80 83 SER A C 1
ATOM 704 O O . SER A 1 84 ? 15.109 22.499 19.187 1.00 13.71 83 SER A O 1
ATOM 707 N N . TYR A 1 85 ? 13.638 24.206 19.463 1.00 13.78 84 TYR A N 1
ATOM 708 C CA . TYR A 1 85 ? 14.170 25.163 18.503 1.00 14.15 84 TYR A CA 1
ATOM 709 C C . TYR A 1 85 ? 14.066 26.539 19.130 1.00 11.82 84 TYR A C 1
ATOM 710 O O . TYR A 1 85 ? 13.053 26.889 19.709 1.00 13.13 84 TYR A O 1
ATOM 719 N N . ASN A 1 86 ? 15.139 27.297 19.048 1.00 9.64 85 ASN A N 1
ATOM 720 C CA . ASN A 1 86 ? 15.138 28.669 19.487 1.00 11.47 85 ASN A CA 1
ATOM 721 C C . ASN A 1 86 ? 14.839 28.836 20.971 1.00 10.83 85 ASN A C 1
ATOM 722 O O . ASN A 1 86 ? 14.328 29.856 21.404 1.00 11.30 85 ASN A O 1
ATOM 727 N N . GLY A 1 87 ? 15.183 27.821 21.739 1.00 10.06 86 GLY A N 1
ATOM 728 C CA . GLY A 1 87 ? 14.943 27.847 23.182 1.00 12.45 86 GLY A CA 1
ATOM 729 C C . GLY A 1 87 ? 13.460 27.664 23.513 1.00 13.99 86 GLY A C 1
ATOM 730 O O . GLY A 1 87 ? 13.005 28.033 24.601 1.00 16.13 86 GLY A O 1
ATOM 731 N N . ARG A 1 88 ? 12.707 27.126 22.562 1.00 12.46 87 ARG A N 1
ATOM 732 C CA . ARG A 1 88 ? 11.271 26.881 22.778 1.00 12.56 87 ARG A CA 1
ATOM 733 C C . ARG A 1 88 ? 10.954 25.395 22.630 1.00 15.30 87 ARG A C 1
ATOM 734 O O . ARG A 1 88 ? 10.886 24.863 21.533 1.00 15.59 87 ARG A O 1
ATOM 738 N N . PRO A 1 89 ? 10.759 24.728 23.742 1.00 16.08 88 PRO A N 1
ATOM 739 C CA . PRO A 1 89 ? 10.575 23.292 23.642 1.00 17.43 88 PRO A CA 1
ATOM 740 C C . PRO A 1 89 ? 9.132 22.904 23.408 1.00 16.51 88 PRO A C 1
ATOM 741 O O . PRO A 1 89 ? 8.163 23.649 23.714 1.00 13.38 88 PRO A O 1
ATOM 745 N N . ALA A 1 90 ? 9.006 21.740 22.820 1.00 15.50 89 ALA A N 1
ATOM 746 C CA . ALA A 1 90 ? 7.712 21.102 22.653 1.00 16.65 89 ALA A CA 1
ATOM 747 C C . ALA A 1 90 ? 7.743 19.722 23.269 1.00 16.27 89 ALA A C 1
ATOM 748 O O . ALA A 1 90 ? 8.622 18.913 22.988 1.00 15.73 89 ALA A O 1
ATOM 750 N N . TYR A 1 91 ? 6.777 19.509 24.150 1.00 13.65 90 TYR A N 1
ATOM 751 C CA . TYR A 1 91 ? 6.467 18.178 24.690 1.00 16.90 90 TYR A CA 1
ATOM 752 C C . TYR A 1 91 ? 5.683 17.445 23.624 1.00 14.33 90 TYR A C 1
ATOM 753 O O . TYR A 1 91 ? 4.517 17.784 23.312 1.00 18.33 90 TYR A O 1
ATOM 762 N N . THR A 1 92 ? 6.341 16.426 23.074 1.00 15.70 91 THR A N 1
ATOM 763 C CA . THR A 1 92 ? 5.887 15.733 21.885 1.00 12.88 91 THR A CA 1
ATOM 764 C C . THR A 1 92 ? 5.507 14.285 22.210 1.00 12.37 91 THR A C 1
ATOM 765 O O . THR A 1 92 ? 6.021 13.637 23.121 1.00 12.95 91 THR A O 1
ATOM 769 N N . VAL A 1 93 ? 4.511 13.849 21.495 1.00 14.03 92 VAL A N 1
ATOM 770 C CA . VAL A 1 93 ? 4.016 12.459 21.556 1.00 14.22 92 VAL A CA 1
ATOM 771 C C . VAL A 1 93 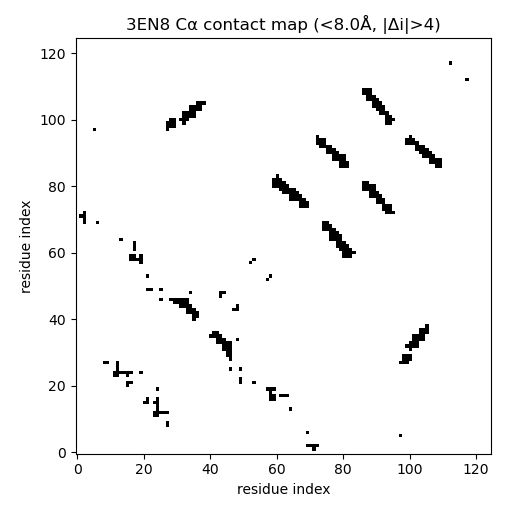? 3.933 11.915 20.162 1.00 13.42 92 VAL A C 1
ATOM 772 O O . VAL A 1 93 ? 3.346 12.507 19.281 1.00 13.10 92 VAL A O 1
ATOM 776 N N . SER A 1 94 ? 4.567 10.770 19.958 1.00 13.91 93 SER A N 1
ATOM 777 C CA . SER A 1 94 ? 4.448 10.078 18.718 1.00 11.17 93 SER A CA 1
ATOM 778 C C . SER A 1 94 ? 3.846 8.680 18.979 1.00 9.83 93 SER A C 1
ATOM 779 O O . SER A 1 94 ? 4.482 7.837 19.658 1.00 13.53 93 SER A O 1
ATOM 782 N N . ILE A 1 95 ? 2.691 8.477 18.395 1.00 11.18 94 ILE A N 1
ATOM 783 C CA . ILE A 1 95 ? 1.953 7.217 18.500 1.00 11.99 94 ILE A CA 1
ATOM 784 C C . ILE A 1 95 ? 2.201 6.455 17.220 1.00 13.51 94 ILE A C 1
ATOM 785 O O . ILE A 1 95 ? 1.850 6.949 16.137 1.00 15.09 94 ILE A O 1
ATOM 798 N N . GLU A 1 97 ? 1.934 2.884 14.899 1.00 14.66 96 GLU A N 1
ATOM 799 C CA . GLU A 1 97 ? 1.383 1.544 14.597 1.00 15.35 96 GLU A CA 1
ATOM 800 C C . GLU A 1 97 ? 2.251 0.853 13.577 1.00 13.54 96 GLU A C 1
ATOM 801 O O . GLU A 1 97 ? 2.529 1.372 12.478 1.00 12.35 96 GLU A O 1
ATOM 807 N N . PHE A 1 98 ? 2.656 -0.347 13.973 1.00 14.52 97 PHE A N 1
ATOM 808 C CA . PHE A 1 98 ? 3.538 -1.218 13.237 1.00 14.93 97 PHE A CA 1
ATOM 809 C C . PHE A 1 98 ? 2.796 -2.378 12.573 1.00 18.17 97 PHE A C 1
ATOM 810 O O . PHE A 1 98 ? 1.778 -2.896 13.055 1.00 17.46 97 PHE A O 1
ATOM 818 N N . ARG A 1 99 ? 3.338 -2.744 11.437 1.00 17.29 98 ARG A N 1
ATOM 819 C CA . ARG A 1 99 ? 2.989 -4.002 10.761 1.00 19.32 98 ARG A CA 1
ATOM 820 C C . ARG A 1 99 ? 4.215 -4.556 10.084 1.00 18.81 98 ARG A C 1
ATOM 821 O O . ARG A 1 99 ? 4.916 -3.877 9.340 1.00 18.01 98 ARG A O 1
ATOM 824 N N . ASN A 1 100 ? 4.473 -5.810 10.388 1.00 23.18 99 ASN A N 1
ATOM 825 C CA . ASN A 1 100 ? 5.632 -6.505 9.873 1.00 22.73 99 ASN A CA 1
ATOM 826 C C . ASN A 1 100 ? 6.894 -5.699 10.080 1.00 21.86 99 ASN A C 1
ATOM 827 O O . ASN A 1 100 ? 7.789 -5.645 9.236 1.00 21.80 99 ASN A O 1
ATOM 832 N N . GLY A 1 101 ? 6.947 -5.061 11.230 1.00 20.43 100 GLY A N 1
ATOM 833 C CA . GLY A 1 101 ? 8.165 -4.460 11.715 1.00 18.67 100 GLY A CA 1
ATOM 834 C C . GLY A 1 101 ? 8.404 -3.073 11.191 1.00 17.71 100 GLY A C 1
ATOM 835 O O . GLY A 1 101 ? 9.457 -2.473 11.415 1.00 18.69 100 GLY A O 1
ATOM 836 N N . LYS A 1 102 ? 7.396 -2.534 10.532 1.00 17.86 101 LYS A N 1
ATOM 837 C CA . LYS A 1 102 ? 7.510 -1.190 9.979 1.00 15.46 101 LYS A CA 1
ATOM 838 C C . LYS A 1 102 ? 6.312 -0.325 10.381 1.00 13.68 101 LYS A C 1
ATOM 839 O O . LYS A 1 102 ? 5.228 -0.790 10.592 1.00 14.53 101 LYS A O 1
ATOM 845 N N . VAL A 1 103 ? 6.561 0.955 10.509 1.00 12.32 102 VAL A N 1
ATOM 846 C CA . VAL A 1 103 ? 5.506 1.917 10.893 1.00 12.43 102 VAL A CA 1
ATOM 847 C C . VAL A 1 103 ? 4.569 2.139 9.729 1.00 13.77 102 VAL A C 1
ATOM 848 O O . VAL A 1 103 ? 5.000 2.516 8.635 1.00 14.05 102 VAL A O 1
ATOM 852 N N . VAL A 1 104 ? 3.272 1.914 9.937 1.00 16.03 103 VAL A N 1
ATOM 853 C CA . VAL A 1 104 ? 2.331 2.181 8.853 1.00 15.94 103 VAL A CA 1
ATOM 854 C C . VAL A 1 104 ? 1.516 3.441 9.099 1.00 15.80 103 VAL A C 1
ATOM 855 O O . VAL A 1 104 ? 0.933 4.018 8.170 1.00 14.31 103 VAL A O 1
ATOM 859 N N . HIS A 1 105 ? 1.434 3.814 10.369 1.00 13.60 104 HIS A N 1
ATOM 860 C CA . HIS A 1 105 ? 0.685 5.014 10.791 1.00 13.56 104 HIS A CA 1
ATOM 861 C C . HIS A 1 105 ? 1.318 5.635 12.046 1.00 13.10 104 HIS A C 1
ATOM 862 O O . HIS A 1 105 ? 1.502 4.995 13.069 1.00 14.69 104 HIS A O 1
ATOM 869 N N . GLU A 1 106 ? 1.700 6.886 11.914 1.00 12.95 105 GLU A N 1
ATOM 870 C CA . GLU A 1 106 ? 2.218 7.666 13.031 1.00 11.66 105 GLU A CA 1
ATOM 871 C C . GLU A 1 106 ? 1.257 8.803 13.248 1.00 11.82 105 GLU A C 1
ATOM 872 O O . GLU A 1 106 ? 0.761 9.356 12.293 1.00 11.61 105 GLU A O 1
ATOM 878 N N . THR A 1 107 ? 0.994 9.120 14.508 1.00 9.71 106 THR A N 1
ATOM 879 C CA . THR A 1 107 ? 0.242 10.326 14.876 1.00 11.29 106 THR A CA 1
ATOM 880 C C . THR A 1 107 ? 1.081 11.102 15.873 1.00 13.61 106 THR A C 1
ATOM 881 O O . THR A 1 107 ? 1.486 10.569 16.924 1.00 14.10 106 THR A O 1
ATOM 885 N N . GLN A 1 108 ? 1.307 12.360 15.560 1.00 14.20 107 GLN A N 1
ATOM 886 C CA . GLN A 1 108 ? 2.089 13.223 16.413 1.00 12.66 107 GLN A CA 1
ATOM 887 C C . GLN A 1 108 ? 1.298 14.411 16.978 1.00 13.91 107 GLN A C 1
ATOM 888 O O . GLN A 1 108 ? 0.478 15.027 16.307 1.00 16.08 107 GLN A O 1
ATOM 894 N N . TYR A 1 109 ? 1.597 14.686 18.238 1.00 13.25 108 TYR A N 1
ATOM 895 C CA . TYR A 1 109 ? 1.131 15.870 18.949 1.00 13.80 108 TYR A CA 1
ATOM 896 C C . TYR A 1 109 ? 2.321 16.664 19.519 1.00 12.93 108 TYR A C 1
ATOM 897 O O . TYR A 1 109 ? 3.264 16.102 20.062 1.00 12.76 108 TYR A O 1
ATOM 906 N N . PHE A 1 110 ? 2.181 17.959 19.467 1.00 13.61 109 PHE A N 1
ATOM 907 C CA . PHE A 1 110 ? 3.222 18.902 19.859 1.00 15.61 109 PHE A CA 1
ATOM 908 C C . PHE A 1 110 ? 2.620 19.878 20.829 1.00 17.74 109 PHE A C 1
ATOM 909 O O . PHE A 1 110 ? 1.769 20.674 20.460 1.00 18.89 109 PHE A O 1
ATOM 917 N N . SER A 1 111 ? 3.011 19.746 22.089 1.00 14.93 110 SER A N 1
ATOM 918 C CA . SER A 1 111 ? 2.380 20.489 23.168 1.00 18.14 110 SER A CA 1
ATOM 919 C C . SER A 1 111 ? 3.365 21.435 23.861 1.00 18.09 110 SER A C 1
ATOM 920 O O . SER A 1 111 ? 4.581 21.212 23.877 1.00 16.25 110 SER A O 1
ATOM 923 N N . ASP A 1 112 ? 2.810 22.512 24.403 1.00 16.45 111 ASP A N 1
ATOM 924 C CA . ASP A 1 112 ? 3.597 23.492 25.152 1.00 17.65 111 ASP A CA 1
ATOM 925 C C . ASP A 1 112 ? 3.735 23.125 26.631 1.00 15.81 111 ASP A C 1
ATOM 926 O O . ASP A 1 112 ? 2.838 22.484 27.203 1.00 17.64 111 ASP A O 1
ATOM 931 N N . PRO A 1 113 ? 4.846 23.536 27.264 1.00 15.30 112 PRO A N 1
ATOM 932 C CA . PRO A 1 113 ? 4.894 23.524 28.718 1.00 15.12 112 PRO A CA 1
ATOM 933 C C . PRO A 1 113 ? 3.783 24.384 29.261 1.00 17.80 112 PRO A C 1
ATOM 934 O O . PRO A 1 113 ? 3.354 25.347 28.595 1.00 14.38 112 PRO A O 1
ATOM 938 N N . PHE A 1 114 ? 3.348 24.051 30.466 1.00 18.56 113 PHE A N 1
ATOM 939 C CA . PHE A 1 114 ? 2.545 24.967 31.277 1.00 16.90 113 PHE A CA 1
ATOM 940 C C . PHE A 1 114 ? 2.962 24.907 32.729 1.00 17.46 113 PHE A C 1
ATOM 941 O O . PHE A 1 114 ? 3.531 23.930 33.188 1.00 15.73 113 PHE A O 1
ATOM 949 N N . GLU A 1 115 ? 2.729 26.014 33.416 1.00 18.50 114 GLU A N 1
ATOM 950 C CA . GLU A 1 115 ? 3.120 26.130 34.825 1.00 22.36 114 GLU A CA 1
ATOM 951 C C . GLU A 1 115 ? 2.174 25.351 35.728 1.00 21.85 114 GLU A C 1
ATOM 952 O O . GLU A 1 115 ? 0.956 25.438 35.597 1.00 23.24 114 GLU A O 1
ATOM 958 N N . ALA A 1 116 ? 2.755 24.585 36.646 1.00 22.22 115 ALA A N 1
ATOM 959 C CA . ALA A 1 116 ? 1.952 23.842 37.624 1.00 21.83 115 ALA A CA 1
ATOM 960 C C . ALA A 1 116 ? 1.165 24.843 38.445 1.00 21.37 115 ALA A C 1
ATOM 961 O O . ALA A 1 116 ? 1.767 25.723 39.076 1.00 19.92 115 ALA A O 1
ATOM 963 N N . PRO A 1 117 ? -0.173 24.739 38.446 1.00 21.82 116 PRO A N 1
ATOM 964 C CA 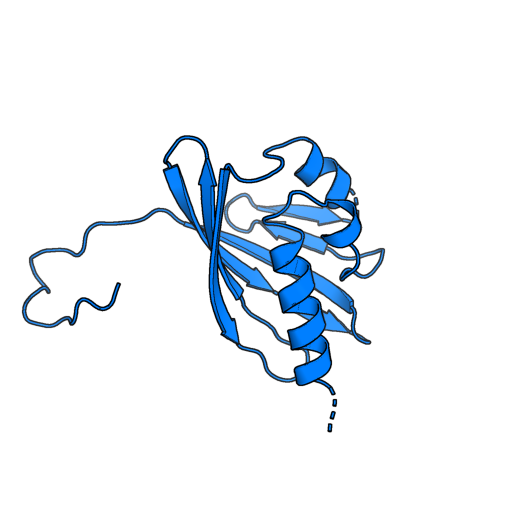. PRO A 1 117 ? -0.946 25.792 39.108 1.00 23.67 116 PRO A CA 1
ATOM 965 C C . PRO A 1 117 ? -0.860 25.704 40.614 1.00 22.39 116 PRO A C 1
ATOM 966 O O . PRO A 1 117 ? -0.765 24.621 41.181 1.00 20.85 116 PRO A O 1
ATOM 970 N N . GLY A 1 118 ? -0.843 26.872 41.240 1.00 22.50 117 GLY A N 1
ATOM 971 C CA . GLY A 1 118 ? -0.634 26.969 42.672 1.00 22.09 117 GLY A CA 1
ATOM 972 C C . GLY A 1 118 ? -1.696 26.251 43.463 1.00 22.98 117 GLY A C 1
ATOM 973 O O . GLY A 1 118 ? -1.408 25.625 44.480 1.00 24.26 117 GLY A O 1
ATOM 974 N N . TRP A 1 119 ? -2.919 26.305 42.963 1.00 23.25 118 TRP A N 1
ATOM 975 C CA . TRP A 1 119 ? -4.069 25.853 43.747 1.00 24.64 118 TRP A CA 1
ATOM 976 C C . TRP A 1 119 ? -3.976 24.403 44.164 1.00 25.17 118 TRP A C 1
ATOM 977 O O . TRP A 1 119 ? -4.443 24.029 45.250 1.00 26.52 118 TRP A O 1
ATOM 988 N N . ARG A 1 120 ? -3.368 23.590 43.309 1.00 23.85 119 ARG A N 1
ATOM 989 C CA . ARG A 1 120 ? -3.313 22.135 43.540 1.00 24.34 119 ARG A CA 1
ATOM 990 C C . ARG A 1 120 ? -1.929 21.673 43.993 1.00 22.64 119 ARG A C 1
ATOM 991 O O . ARG A 1 120 ? -1.653 20.495 44.107 1.00 19.19 119 ARG A O 1
ATOM 999 N N . SER A 1 121 ? -1.084 22.637 44.310 1.00 23.74 120 SER A N 1
ATOM 1000 C CA . SER A 1 121 ? 0.308 22.352 44.687 1.00 23.15 120 SER A CA 1
ATOM 1001 C C . SER A 1 121 ? 0.393 21.372 45.849 1.00 24.43 120 SER A C 1
ATOM 1002 O O . SER A 1 121 ? 1.270 20.490 45.889 1.00 22.38 120 SER A O 1
ATOM 1005 N N . GLN A 1 122 ? -0.549 21.517 46.774 1.00 24.80 121 GLN A N 1
ATOM 1006 C CA . GLN A 1 122 ? -0.495 20.784 48.052 1.00 25.67 121 GLN A CA 1
ATOM 1007 C C . GLN A 1 122 ? -0.838 19.337 47.785 1.00 25.14 121 GLN A C 1
ATOM 1008 O O . GLN A 1 122 ? -0.666 18.465 48.636 1.00 22.85 121 GLN A O 1
ATOM 1014 N N . TRP A 1 123 ? -1.308 19.096 46.564 1.00 23.94 122 TRP A N 1
ATOM 1015 C CA . TRP A 1 123 ? -1.887 17.784 46.206 1.00 24.70 122 TRP A CA 1
ATOM 1016 C C . TRP A 1 123 ? -1.155 17.104 45.072 1.00 23.53 122 TRP A C 1
ATOM 1017 O O . TRP A 1 123 ? -1.524 16.015 44.631 1.00 23.85 122 TRP A O 1
ATOM 1028 N N . VAL A 1 124 ? -0.095 17.742 44.614 1.00 20.72 123 VAL A N 1
ATOM 1029 C CA . VAL A 1 124 ? 0.724 17.145 43.574 1.00 20.33 123 VAL A CA 1
ATOM 1030 C C . VAL A 1 124 ? 2.186 17.015 43.966 1.00 21.04 123 VAL A C 1
ATOM 1031 O O . VAL A 1 124 ? 2.733 17.776 44.757 1.00 21.25 123 VAL A O 1
ATOM 1035 N N . GLN A 1 125 ? 2.793 16.003 43.391 1.00 20.68 124 GLN A N 1
ATOM 1036 C CA . GLN A 1 125 ? 4.223 15.829 43.444 1.00 23.60 124 GLN A CA 1
ATOM 1037 C C . GLN A 1 125 ? 4.831 16.392 42.170 1.00 26.34 124 GLN A C 1
ATOM 1038 O O . GLN A 1 125 ? 4.319 16.200 41.065 1.00 22.17 124 GLN A O 1
ATOM 1044 N N . GLN A 1 126 ? 5.893 17.164 42.334 1.00 26.84 125 GLN A N 1
ATOM 1045 C CA . GLN A 1 126 ? 6.624 17.686 41.176 1.00 28.51 125 GLN A CA 1
ATOM 1046 C C . GLN A 1 126 ? 7.748 16.728 40.840 1.00 29.86 125 GLN A C 1
ATOM 1047 O O . GLN A 1 126 ? 8.717 16.599 41.593 1.00 31.22 125 GLN A O 1
ATOM 1053 N N . ILE A 1 127 ? 7.590 16.053 39.707 1.00 3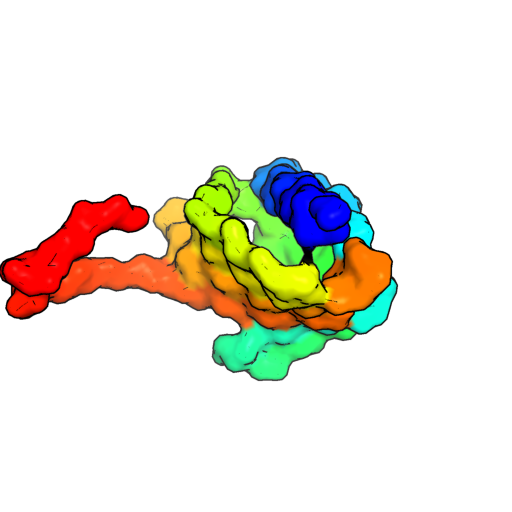0.11 126 ILE A N 1
ATOM 1054 C CA . ILE A 1 127 ? 8.491 14.961 39.296 1.00 30.82 126 ILE A CA 1
ATOM 1055 C C . ILE A 1 127 ? 9.342 15.336 38.102 1.00 30.96 126 ILE A C 1
ATOM 1056 O O . ILE A 1 127 ? 10.283 14.639 37.747 1.00 32.69 126 ILE A O 1
ATOM 1061 N N . GLY A 1 128 ? 8.974 16.435 37.469 1.00 31.77 127 GLY A N 1
ATOM 1062 C CA . GLY A 1 128 ? 9.642 16.876 36.252 1.00 33.45 127 GLY A CA 1
ATOM 1063 C C . GLY A 1 128 ? 9.193 16.075 35.034 1.00 33.89 127 GLY A C 1
ATOM 1064 O O . GLY A 1 128 ? 9.758 16.236 33.952 1.00 31.80 127 GLY A O 1
#

Radius of gyration: 15.77 Å; Cα contacts (8 Å, |Δi|>4): 220; chains: 1; bounding box: 27×42×47 Å

Solvent-accessible surface area: 8322 Å² total

Foldseek 3Di:
DQVVLLVVLVVQLQVCLQVLVLVSVLPQADQQAWEDEVVVRDIDTGSVVSVVVCVPPGRFPDKDWDDWDDDDFKIKTWIWGDDPNFIWGKIWIGDDPRHHRYIYMDTHHDDDDDPVCVVPDDDDD

InterPro domains:
  IPR032710 NTF2-like domain superfamily [SSF54427] (1-124)
  IPR037401 SnoaL-like domain [PF12680] (12-104)

Secondary structure (DSSP, 8-state):
--HHHHHHHHHHHHHHHHHT-HHHHTTTEEEEEEEEETTTTEEEE---HHHHHHHTT-S-SEEEEEEEEEETTEEEEEEEEEETTEEEEEEE--EETTEEEEEEEEEE---PPPGGGGGG-----

CATH classification: 3.10.450.50

B-factor: mean 21.35, std 9.46, range [8.66, 68.57]